Protein AF-A0A7S1P764-F1 (afdb_monomer)

Radius of gyration: 19.02 Å; Cα contacts (8 Å, |Δi|>4): 173; chains: 1; bounding box: 39×54×48 Å

Organism: NCBI:txid1169539

Solvent-accessible surface area (backbone atoms only — not comparable to full-atom values): 9273 Å² total; per-residue (Å²): 143,88,73,83,78,79,52,70,70,79,70,67,79,68,94,78,83,93,83,87,86,85,77,54,64,23,77,90,78,44,68,43,90,77,82,51,77,82,61,78,84,64,54,68,45,76,49,78,42,53,64,50,77,45,61,46,80,37,85,86,79,74,45,73,46,83,68,49,75,43,56,35,84,61,89,55,69,92,81,50,82,72,54,77,50,72,55,95,56,43,62,52,67,45,46,57,77,31,51,46,72,42,70,51,94,54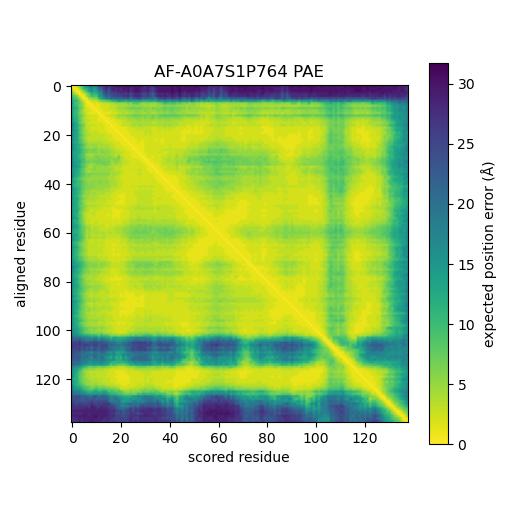,88,85,78,49,94,82,60,88,31,28,18,41,33,44,48,51,55,56,96,89,49,74,62,72,73,88,72,68,90,69,85,129

Foldseek 3Di:
DDDPPPPVVVVPPDDDDDDDDDFDWDPVPDDCVPPHDDDQVPPKDKDKDQKDWDWDQDPVVRDTHTDDMDRQPDDPPVRDDFAQADDDGGPDGGDPLQWDWAAAPDDPVPPPGPRIITMGIDHPPPDGPPRVPPNDDD

InterPro domains:
  IPR013320 Concanavalin A-like lectin/glucanase domain superfamily [SSF49899] (13-93)

Nearest PDB structures (foldseek):
  3hr9-assembly1_A  TM=8.671E-01  e=1.795E-05  Fibrobacter succinogenes
  3axd-assembly1_A  TM=8.670E-01  e=2.150E-05  Fibrobacter succinogenes subsp. succinogenes S85
  1zm1-assembly1_B  TM=8.447E-01  e=2.903E-05  Fibrobacter succinogenes
  3h0o-assembly1_A  TM=7.895E-01  e=2.734E-05  Fibrobacter succinogenes

pLDDT: mean 85.65, std 17.07, range [35.09, 98.31]

Sequence (138 aa):
DAAGSDCQVHRLWEPMNLRLSVWPTDPELVDPDWAGSFDPAELPQTIYFDFVKVYDYNYDTKDFDLRWIDEFDTLNTTRWEMGIHTFTVNYAHFRPSNAALIKSSEADGDPQSDGSYLALSITNKNDEADMRSSNLIR

Secondary structure (DSSP, 8-state):
-------GGGG--S----------B-TTTS-HHHH----GGG--EEEEE--EEEEEEETTTTEEEEEEEE--SS--TTT--------TTBSS---GGGEEEEE-SS--S-TT--SEEEEEEE--TT----TTS-----

Structure (mmCIF, N/CA/C/O backbone):
data_AF-A0A7S1P764-F1
#
_entry.id   AF-A0A7S1P764-F1
#
loop_
_atom_site.group_PDB
_atom_site.id
_atom_site.type_symbol
_atom_site.label_atom_id
_atom_site.label_alt_id
_atom_site.label_comp_id
_atom_site.label_asym_id
_atom_site.label_entity_id
_atom_site.label_seq_id
_atom_site.pdbx_PDB_ins_code
_atom_site.Cartn_x
_atom_site.Cartn_y
_atom_site.Cartn_z
_atom_site.occupancy
_atom_site.B_iso_or_equiv
_atom_site.auth_seq_id
_atom_site.auth_comp_id
_atom_site.auth_asym_id
_atom_site.auth_atom_id
_atom_site.pdbx_PDB_model_num
ATOM 1 N N . ASP A 1 1 ? 4.369 -40.639 18.707 1.00 44.94 1 ASP A N 1
ATOM 2 C CA . ASP A 1 1 ? 3.454 -39.533 18.356 1.00 44.94 1 ASP A CA 1
ATOM 3 C C . ASP A 1 1 ? 4.242 -38.233 18.352 1.00 44.94 1 ASP A C 1
ATOM 5 O O . ASP A 1 1 ? 4.385 -37.583 19.377 1.00 44.94 1 ASP A O 1
ATOM 9 N N . ALA A 1 2 ? 4.907 -37.944 17.233 1.00 44.50 2 ALA A N 1
ATOM 10 C CA . ALA A 1 2 ? 5.917 -36.894 17.131 1.00 44.50 2 ALA A CA 1
ATOM 11 C C . ALA A 1 2 ? 5.720 -36.114 15.828 1.00 44.50 2 ALA A C 1
ATOM 13 O O . ALA A 1 2 ? 6.318 -36.432 14.808 1.00 44.50 2 ALA A O 1
ATOM 14 N N . ALA A 1 3 ? 4.834 -35.126 15.880 1.00 48.41 3 ALA A N 1
ATOM 15 C CA . ALA A 1 3 ? 4.780 -33.986 14.971 1.00 48.41 3 ALA A CA 1
ATOM 16 C C . ALA A 1 3 ? 3.826 -32.974 15.613 1.00 48.41 3 ALA A C 1
ATOM 18 O O . ALA A 1 3 ? 2.660 -32.874 15.243 1.00 48.41 3 ALA A O 1
ATOM 19 N N . GLY A 1 4 ? 4.294 -32.289 16.662 1.00 54.06 4 GLY A N 1
ATOM 20 C CA . GLY A 1 4 ? 3.603 -31.100 17.147 1.00 54.06 4 GLY A CA 1
ATOM 21 C C . GLY A 1 4 ? 3.552 -30.116 15.988 1.00 54.06 4 GLY A C 1
ATOM 22 O O . GLY A 1 4 ? 4.596 -29.634 15.558 1.00 54.06 4 GLY A O 1
ATOM 23 N N . SER A 1 5 ? 2.363 -29.914 15.425 1.00 61.66 5 SER A N 1
ATOM 24 C CA . SER A 1 5 ? 2.130 -28.986 14.328 1.00 61.66 5 SER A CA 1
ATOM 25 C C . SER A 1 5 ? 2.555 -27.600 14.789 1.00 61.66 5 SER A C 1
ATOM 27 O O . SER A 1 5 ? 1.880 -26.959 15.596 1.00 61.66 5 SER A O 1
ATOM 29 N N . ASP A 1 6 ? 3.710 -27.177 14.309 1.00 67.38 6 ASP A N 1
ATOM 30 C CA . ASP A 1 6 ? 4.280 -25.861 14.515 1.00 67.38 6 ASP A CA 1
ATOM 31 C C . ASP A 1 6 ? 3.415 -24.857 13.748 1.00 67.38 6 ASP A C 1
ATOM 33 O O . ASP A 1 6 ? 3.667 -24.514 12.593 1.00 67.38 6 ASP A O 1
ATOM 37 N N . CYS A 1 7 ? 2.279 -24.513 14.354 1.00 83.94 7 CYS A N 1
ATOM 38 C CA . CYS A 1 7 ? 1.280 -23.660 13.744 1.00 83.94 7 CYS A CA 1
ATOM 39 C C . CYS A 1 7 ? 1.908 -22.285 13.535 1.00 83.94 7 CYS A C 1
ATOM 41 O O . CYS A 1 7 ? 2.215 -21.589 14.502 1.00 83.94 7 CYS A O 1
ATOM 43 N N . GLN A 1 8 ? 2.092 -21.889 12.275 1.00 90.31 8 GLN A N 1
ATOM 44 C CA . GLN A 1 8 ? 2.699 -20.606 11.918 1.00 90.31 8 GLN A CA 1
ATOM 45 C C . GLN A 1 8 ? 1.966 -19.423 12.571 1.00 90.31 8 GLN A C 1
ATOM 47 O O . GLN A 1 8 ? 2.603 -18.442 12.937 1.00 90.31 8 GLN A O 1
ATOM 52 N N . VAL A 1 9 ? 0.659 -19.555 12.829 1.00 90.44 9 VAL A N 1
ATOM 53 C CA . VAL A 1 9 ? -0.142 -18.552 13.549 1.00 90.44 9 VAL A CA 1
ATOM 54 C C . VAL A 1 9 ? 0.372 -18.319 14.974 1.00 90.44 9 VAL A C 1
ATOM 56 O O . VAL A 1 9 ? 0.449 -17.177 15.408 1.00 90.44 9 VAL A O 1
ATOM 59 N N . HIS A 1 10 ? 0.816 -19.360 15.691 1.00 90.62 10 HIS A N 1
ATOM 60 C CA . HIS A 1 10 ? 1.390 -19.204 17.038 1.00 90.62 10 HIS A CA 1
ATOM 61 C C . HIS A 1 10 ? 2.722 -18.440 17.041 1.00 90.62 10 HIS A C 1
ATOM 63 O O . HIS A 1 10 ? 3.194 -18.028 18.099 1.00 90.62 10 HIS A O 1
ATOM 69 N N . ARG A 1 11 ? 3.341 -18.252 15.871 1.00 92.12 11 ARG A N 1
ATOM 70 C CA . ARG A 1 11 ? 4.581 -17.487 15.712 1.00 92.12 11 ARG A CA 1
ATOM 71 C C . ARG A 1 11 ? 4.340 -16.013 15.376 1.00 92.12 11 ARG A C 1
ATOM 73 O O . ARG A 1 11 ? 5.300 -15.254 15.356 1.00 92.12 11 ARG A O 1
ATOM 80 N N . LEU A 1 12 ? 3.088 -15.601 15.167 1.00 91.88 12 LEU A N 1
ATOM 81 C CA . LEU A 1 12 ? 2.688 -14.209 14.940 1.00 91.88 12 LEU A CA 1
ATOM 82 C C . LEU A 1 12 ? 2.260 -13.552 16.262 1.00 91.88 12 LEU A C 1
ATOM 84 O O . LEU A 1 12 ? 1.095 -13.222 16.458 1.00 91.88 12 LEU A O 1
ATOM 88 N N . TRP A 1 13 ? 3.195 -13.427 17.203 1.00 90.75 13 TRP A N 1
ATOM 89 C CA . TRP A 1 13 ? 2.925 -12.931 18.564 1.00 90.75 13 TRP A CA 1
ATOM 90 C C . TRP A 1 13 ? 3.380 -11.482 18.802 1.00 90.75 13 TRP A C 1
ATOM 92 O O . TRP A 1 13 ? 3.116 -10.927 19.867 1.00 90.75 13 TRP A O 1
ATOM 102 N N . GLU A 1 14 ? 4.042 -10.861 17.825 1.00 94.50 14 GLU A N 1
ATOM 103 C CA . GLU A 1 14 ? 4.459 -9.456 17.873 1.00 94.50 14 GLU A CA 1
ATOM 104 C C . GLU A 1 14 ? 3.480 -8.550 17.106 1.00 94.50 14 GLU A C 1
ATOM 106 O O . GLU A 1 14 ? 2.808 -9.011 16.178 1.00 94.50 14 GLU A O 1
ATOM 111 N N . PRO A 1 15 ? 3.409 -7.247 17.443 1.00 94.81 15 PRO A N 1
ATOM 112 C CA . PRO A 1 15 ? 2.689 -6.277 16.627 1.00 94.81 15 PRO A CA 1
ATOM 113 C C . PRO A 1 15 ? 3.199 -6.263 15.181 1.00 94.81 15 PRO A C 1
ATOM 115 O O . PRO A 1 15 ? 4.404 -6.264 14.932 1.00 94.81 15 PRO A O 1
ATOM 118 N N . MET A 1 16 ? 2.275 -6.191 14.224 1.00 95.69 16 MET A N 1
ATOM 119 C CA . MET A 1 16 ? 2.57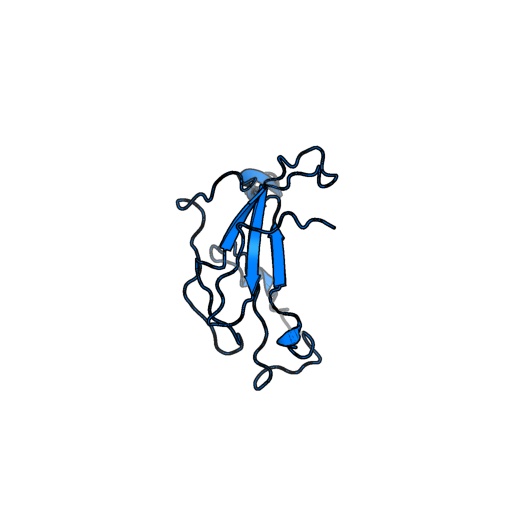9 -6.102 12.795 1.00 95.69 16 MET A CA 1
ATOM 120 C C . MET A 1 16 ? 2.071 -4.781 12.217 1.00 95.69 16 MET A C 1
ATOM 122 O O . MET A 1 16 ? 1.054 -4.248 12.658 1.00 95.69 16 MET A O 1
ATOM 126 N N . ASN A 1 17 ? 2.757 -4.283 11.188 1.00 95.25 17 ASN A N 1
ATOM 127 C CA . ASN A 1 17 ? 2.340 -3.090 10.454 1.00 95.25 17 ASN A CA 1
ATOM 128 C C . ASN A 1 17 ? 1.571 -3.481 9.190 1.00 95.25 17 ASN A C 1
ATOM 130 O O . ASN A 1 17 ? 1.995 -4.382 8.463 1.00 95.25 17 ASN A O 1
ATOM 134 N N . LEU A 1 18 ? 0.506 -2.741 8.880 1.00 97.31 18 LEU A N 1
ATOM 135 C CA . LEU A 1 18 ? -0.138 -2.791 7.570 1.00 97.31 18 LEU A CA 1
ATOM 136 C C . LEU A 1 18 ? 0.769 -2.125 6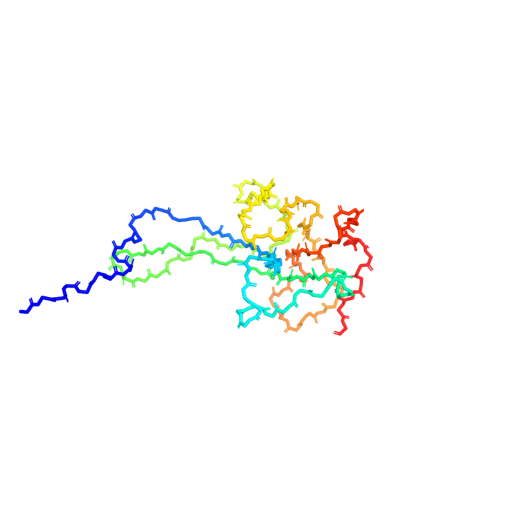.525 1.00 97.31 18 LEU A C 1
ATOM 138 O O . LEU A 1 18 ? 1.301 -1.041 6.762 1.00 97.31 18 LEU A O 1
ATOM 142 N N . ARG A 1 19 ? 0.951 -2.770 5.369 1.00 97.25 19 ARG A N 1
ATOM 143 C CA . ARG A 1 19 ? 1.728 -2.240 4.241 1.00 97.25 19 AR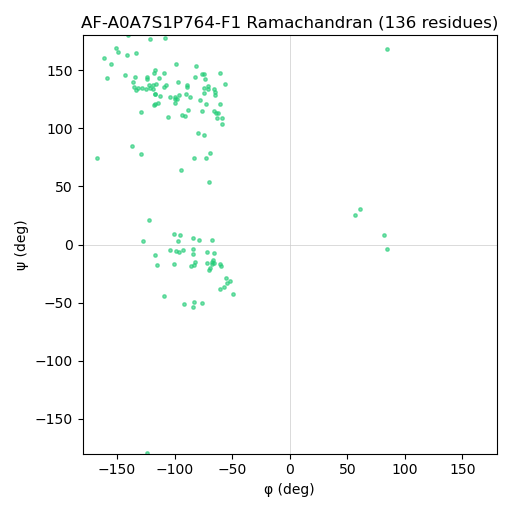G A CA 1
ATOM 144 C C . ARG A 1 19 ? 0.978 -2.477 2.939 1.00 97.25 19 ARG A C 1
ATOM 146 O O . ARG A 1 19 ? 0.430 -3.556 2.740 1.00 97.25 19 ARG A O 1
ATOM 153 N N . LEU A 1 20 ? 1.023 -1.487 2.058 1.00 97.69 20 LEU A N 1
ATOM 154 C CA . LEU A 1 20 ? 0.561 -1.577 0.679 1.00 97.69 20 LEU A CA 1
ATOM 155 C C . LEU A 1 20 ? 1.778 -1.361 -0.218 1.00 97.69 20 LEU A C 1
ATOM 157 O O . LEU A 1 20 ? 2.545 -0.420 -0.004 1.00 97.69 20 LEU A O 1
ATOM 161 N N . SER A 1 21 ? 2.003 -2.251 -1.177 1.00 96.62 21 SER A N 1
ATOM 162 C CA . SER A 1 21 ? 3.122 -2.127 -2.105 1.00 96.62 21 SER A CA 1
ATOM 163 C C . SER A 1 21 ? 2.840 -2.846 -3.415 1.00 96.62 21 SER A C 1
ATOM 165 O O . SER A 1 21 ? 2.057 -3.791 -3.476 1.00 96.62 21 SER A O 1
ATOM 167 N N . VAL A 1 22 ? 3.518 -2.388 -4.462 1.00 96.44 22 VAL A N 1
ATOM 168 C CA . VAL A 1 22 ? 3.568 -3.027 -5.774 1.00 96.44 22 VAL A CA 1
ATOM 169 C C . VAL A 1 22 ? 5.017 -3.011 -6.237 1.00 96.44 22 VAL A C 1
ATOM 171 O O . VAL A 1 22 ? 5.724 -2.020 -6.037 1.00 96.44 22 VAL A O 1
ATOM 174 N N . TRP A 1 23 ? 5.494 -4.129 -6.768 1.00 96.50 23 TRP A N 1
ATOM 175 C CA . TRP A 1 23 ? 6.880 -4.279 -7.192 1.00 96.50 23 TRP A CA 1
ATOM 176 C C . TRP A 1 23 ? 7.012 -5.417 -8.214 1.00 96.50 23 TRP A C 1
ATOM 178 O O . TRP A 1 23 ? 6.321 -6.427 -8.075 1.00 96.50 23 TRP A O 1
ATOM 188 N N . PRO A 1 24 ? 7.885 -5.275 -9.225 1.00 96.00 24 PRO A N 1
ATOM 189 C CA . PRO A 1 24 ? 8.234 -6.363 -10.126 1.00 96.00 24 PRO A CA 1
ATOM 190 C C . PRO A 1 24 ? 9.311 -7.262 -9.511 1.00 96.00 24 PRO A C 1
ATOM 192 O O . PRO A 1 24 ? 10.225 -6.792 -8.827 1.00 96.00 24 PRO A O 1
ATOM 195 N N . THR A 1 25 ? 9.220 -8.561 -9.775 1.00 95.88 25 THR A N 1
ATOM 196 C CA . THR A 1 25 ? 10.225 -9.542 -9.357 1.00 95.88 25 THR A CA 1
ATOM 197 C C . THR A 1 25 ? 11.483 -9.430 -10.200 1.00 95.88 25 THR A C 1
ATOM 199 O O . THR A 1 25 ? 11.391 -9.221 -11.408 1.00 95.88 25 THR A O 1
ATOM 202 N N . ASP A 1 26 ? 12.650 -9.604 -9.585 1.00 95.25 26 ASP A N 1
ATOM 203 C CA . ASP A 1 26 ? 13.914 -9.656 -10.320 1.00 95.25 26 ASP A CA 1
ATOM 204 C C . ASP A 1 26 ? 13.956 -10.904 -11.223 1.00 95.25 26 ASP A C 1
ATOM 206 O O . ASP A 1 26 ? 13.948 -12.024 -10.698 1.00 95.25 26 ASP A O 1
ATOM 210 N N . PRO A 1 27 ? 13.990 -10.740 -12.563 1.00 92.38 27 PRO A N 1
ATOM 211 C CA . PRO A 1 27 ? 13.952 -11.861 -13.498 1.00 92.38 27 PRO A CA 1
ATOM 212 C C . PRO A 1 27 ? 15.212 -12.738 -13.440 1.00 92.38 27 PRO A C 1
ATOM 214 O O . PRO A 1 27 ? 15.192 -13.851 -13.960 1.00 92.38 27 PRO A O 1
ATOM 217 N N . GLU A 1 28 ? 16.304 -12.271 -12.824 1.00 94.38 28 GLU A N 1
ATOM 218 C CA . GLU A 1 28 ? 17.513 -13.075 -12.614 1.00 94.38 28 GLU A CA 1
ATOM 219 C C . GLU A 1 28 ? 17.442 -13.929 -11.337 1.00 94.38 28 GLU A C 1
ATOM 221 O O . GLU A 1 28 ? 18.199 -14.892 -11.198 1.00 94.38 28 GLU A O 1
ATOM 226 N N . LEU A 1 29 ? 16.550 -13.592 -10.398 1.00 94.69 29 LEU A N 1
ATOM 227 C CA . LEU A 1 29 ? 16.495 -14.207 -9.065 1.00 94.69 29 LEU A CA 1
ATOM 228 C C . LEU A 1 29 ? 15.209 -14.991 -8.794 1.00 94.69 29 LEU A C 1
ATOM 230 O O . LEU A 1 29 ? 15.171 -15.779 -7.846 1.00 94.69 29 LEU A O 1
ATOM 234 N N . VAL A 1 30 ? 14.157 -14.765 -9.579 1.00 94.12 30 VAL A N 1
ATOM 235 C CA . VAL A 1 30 ? 12.823 -15.321 -9.342 1.00 94.12 30 VAL A CA 1
ATOM 236 C C . VAL A 1 30 ? 12.336 -16.078 -10.570 1.00 94.12 30 VAL A C 1
ATOM 238 O O . VAL A 1 30 ? 12.420 -15.592 -11.694 1.00 94.12 30 VAL A O 1
ATOM 241 N N . ASP A 1 31 ? 11.805 -17.276 -10.334 1.00 93.00 31 ASP A N 1
ATOM 242 C CA . ASP A 1 31 ? 11.218 -18.119 -11.372 1.00 93.00 31 ASP A CA 1
ATOM 243 C C . ASP A 1 31 ? 9.955 -17.454 -11.968 1.00 93.00 31 ASP A C 1
ATOM 245 O O . ASP A 1 31 ? 9.065 -17.057 -11.199 1.00 93.00 31 ASP A O 1
ATOM 249 N N . PRO A 1 32 ? 9.839 -17.327 -13.308 1.00 92.94 32 PRO A N 1
ATOM 250 C CA . PRO A 1 32 ? 8.655 -16.755 -13.945 1.00 92.94 32 PRO A CA 1
ATOM 251 C C . PRO A 1 32 ? 7.361 -17.524 -13.646 1.00 92.94 32 PRO A C 1
ATOM 253 O O . PRO A 1 32 ? 6.289 -16.937 -13.774 1.00 92.94 32 PRO A O 1
ATOM 256 N N . ASP A 1 33 ? 7.414 -18.779 -13.195 1.00 95.44 33 ASP A N 1
ATOM 257 C CA . ASP A 1 33 ? 6.217 -19.538 -12.811 1.00 95.44 33 ASP A CA 1
ATOM 258 C C . ASP A 1 33 ? 5.497 -18.953 -11.576 1.00 95.44 33 ASP A C 1
ATOM 260 O O . ASP A 1 33 ? 4.338 -19.288 -11.325 1.00 95.44 33 ASP A O 1
ATOM 264 N N . TRP A 1 34 ? 6.140 -18.067 -10.798 1.00 93.88 34 TRP A N 1
ATOM 265 C CA . TRP A 1 34 ? 5.507 -17.436 -9.633 1.00 93.88 34 TRP A CA 1
ATOM 266 C C . TRP A 1 34 ? 4.660 -16.205 -9.981 1.00 93.88 34 TRP A C 1
ATOM 268 O O . TRP A 1 34 ? 3.497 -16.130 -9.585 1.00 93.88 34 TRP A O 1
ATOM 278 N N . ALA A 1 35 ? 5.245 -15.233 -10.687 1.00 91.62 35 ALA A N 1
ATOM 279 C CA . ALA A 1 35 ? 4.627 -13.929 -10.959 1.00 91.62 35 ALA A CA 1
ATOM 280 C C . ALA A 1 35 ? 4.602 -13.553 -12.454 1.00 91.62 35 ALA A C 1
ATOM 282 O O . ALA A 1 35 ? 4.143 -12.469 -12.807 1.00 91.62 35 ALA A O 1
ATOM 283 N N . GLY A 1 36 ? 5.066 -14.446 -13.332 1.00 93.25 36 GLY A N 1
ATOM 284 C CA . GLY A 1 36 ? 5.270 -14.180 -14.752 1.00 93.25 36 GLY A CA 1
ATOM 285 C C . GLY A 1 36 ? 6.618 -13.525 -15.052 1.00 93.25 36 GLY A C 1
ATOM 286 O O . GLY A 1 36 ? 7.342 -13.068 -14.167 1.00 93.25 36 GLY A O 1
ATOM 287 N N . SER A 1 37 ? 6.971 -13.478 -16.336 1.00 93.50 37 SER A N 1
ATOM 288 C CA . SER A 1 37 ? 8.119 -12.700 -16.801 1.00 93.50 37 SER A CA 1
ATOM 289 C C . SER A 1 37 ? 7.786 -11.211 -16.802 1.00 93.50 37 SER A C 1
ATOM 291 O O . SER A 1 37 ? 6.732 -10.806 -17.286 1.00 93.50 37 SER A O 1
ATOM 293 N N . PHE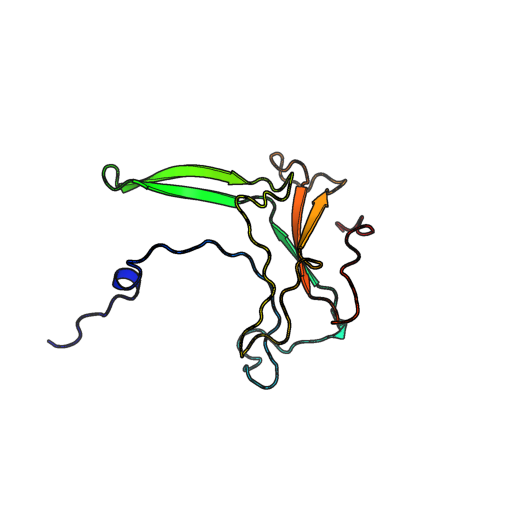 A 1 38 ? 8.707 -10.394 -16.298 1.00 93.06 38 PHE A N 1
ATOM 294 C CA . PHE A 1 38 ? 8.569 -8.945 -16.342 1.00 93.06 38 PHE A CA 1
ATOM 295 C C . PHE A 1 38 ? 8.784 -8.414 -17.769 1.00 93.06 38 PHE A C 1
ATOM 297 O O . PHE A 1 38 ? 9.862 -8.603 -18.335 1.00 93.06 38 PHE A O 1
ATOM 304 N N . ASP A 1 39 ? 7.780 -7.732 -18.330 1.00 93.00 39 ASP A N 1
ATOM 305 C CA . ASP A 1 39 ? 7.877 -7.029 -19.615 1.00 93.00 39 ASP A CA 1
ATOM 306 C C . ASP A 1 39 ? 7.943 -5.505 -19.391 1.00 93.00 39 ASP A C 1
ATOM 308 O O . ASP A 1 39 ? 6.945 -4.892 -19.000 1.00 93.00 39 ASP A O 1
ATOM 312 N N . PRO A 1 40 ? 9.096 -4.854 -19.631 1.00 91.19 40 PRO A N 1
ATOM 313 C CA . PRO A 1 40 ? 9.227 -3.412 -19.446 1.00 91.19 40 PRO A CA 1
ATOM 314 C C . PRO A 1 40 ? 8.404 -2.585 -20.447 1.00 91.19 40 PRO A C 1
ATOM 316 O O . PRO A 1 40 ? 8.200 -1.396 -20.200 1.00 91.19 40 PRO A O 1
ATOM 319 N N . ALA A 1 41 ? 7.934 -3.168 -21.558 1.00 94.12 41 ALA A N 1
ATOM 320 C CA . ALA A 1 41 ? 7.098 -2.468 -22.535 1.00 94.12 41 ALA A CA 1
ATOM 321 C C . ALA A 1 41 ? 5.694 -2.141 -21.999 1.00 94.12 41 ALA A C 1
ATOM 323 O O . ALA A 1 41 ? 5.047 -1.231 -22.511 1.00 94.12 41 ALA A O 1
ATOM 324 N N . GLU A 1 42 ? 5.256 -2.839 -20.951 1.00 92.62 42 GLU A N 1
ATOM 325 C CA . GLU A 1 42 ? 3.962 -2.623 -20.300 1.00 92.62 42 GLU A CA 1
ATOM 326 C C . GLU A 1 42 ? 4.001 -1.489 -19.264 1.00 92.62 42 GLU A C 1
ATOM 328 O O . GLU A 1 42 ? 2.978 -1.154 -18.674 1.00 92.62 42 GLU A O 1
ATOM 333 N N . LEU A 1 43 ? 5.161 -0.879 -19.001 1.00 93.19 43 LEU A N 1
ATOM 334 C CA . LEU A 1 43 ? 5.237 0.258 -18.087 1.00 93.19 43 LEU A CA 1
ATOM 335 C C . LEU A 1 43 ? 4.685 1.551 -18.725 1.00 93.19 43 LEU A C 1
ATOM 337 O O . LEU A 1 43 ? 4.917 1.802 -19.909 1.00 93.19 43 LEU A O 1
ATOM 341 N N . PRO A 1 44 ? 4.056 2.441 -17.931 1.00 93.88 44 PRO A N 1
ATOM 342 C CA . PRO A 1 44 ? 3.838 2.337 -16.487 1.00 93.88 44 PRO A CA 1
ATOM 343 C C . PRO A 1 44 ? 2.637 1.452 -16.115 1.00 93.88 44 PRO A C 1
ATOM 345 O O . PRO A 1 44 ? 1.671 1.350 -16.861 1.00 93.88 44 PRO A O 1
ATOM 348 N N . GLN A 1 45 ? 2.680 0.869 -14.915 1.00 93.06 45 GLN A N 1
ATOM 349 C CA . GLN A 1 45 ? 1.574 0.101 -14.329 1.00 93.06 45 GLN A CA 1
ATOM 350 C C . GLN A 1 45 ? 1.164 0.717 -12.992 1.00 93.06 45 GLN A C 1
ATOM 352 O O . GLN A 1 45 ? 2.035 1.050 -12.186 1.00 93.06 45 GLN A O 1
ATOM 357 N N . THR A 1 46 ? -0.139 0.835 -12.737 1.00 93.38 46 THR A N 1
ATOM 358 C CA . THR A 1 46 ? -0.682 1.478 -11.531 1.00 93.38 46 THR A CA 1
ATOM 359 C C . THR A 1 46 ? -1.747 0.601 -10.884 1.00 93.38 46 THR A C 1
ATOM 361 O O . THR A 1 46 ? -2.633 0.087 -11.562 1.00 93.38 46 THR A O 1
ATOM 364 N N . ILE A 1 47 ? -1.673 0.458 -9.560 1.00 93.31 47 ILE A N 1
ATOM 365 C CA . ILE A 1 47 ? -2.740 -0.122 -8.739 1.00 93.31 47 ILE A CA 1
ATOM 366 C C . ILE A 1 47 ? -3.393 0.967 -7.894 1.00 93.31 47 ILE A C 1
ATOM 368 O O . ILE A 1 47 ? -2.719 1.907 -7.467 1.00 93.31 47 ILE A O 1
ATOM 372 N N . TYR A 1 48 ? -4.689 0.813 -7.638 1.00 91.81 48 TYR A N 1
ATOM 373 C CA . TYR A 1 48 ? -5.515 1.796 -6.945 1.00 91.81 48 TYR A CA 1
ATOM 374 C C . TYR A 1 48 ? -6.131 1.167 -5.696 1.00 91.81 48 TYR A C 1
ATOM 376 O O . TYR A 1 48 ? -6.646 0.050 -5.747 1.00 91.81 48 TYR A O 1
ATOM 384 N N . PHE A 1 49 ? -6.079 1.891 -4.584 1.00 92.88 49 PHE A N 1
ATOM 385 C CA . PHE A 1 49 ? -6.775 1.558 -3.348 1.00 92.88 49 PHE A CA 1
ATOM 386 C C . PHE A 1 49 ? -7.785 2.658 -3.056 1.00 92.88 49 PHE A C 1
ATOM 388 O O . PHE A 1 49 ? -7.390 3.811 -2.909 1.00 92.88 49 PHE A O 1
ATOM 395 N N . ASP A 1 50 ? -9.055 2.282 -2.974 1.00 90.81 50 ASP A N 1
ATOM 396 C CA . ASP A 1 50 ? -10.164 3.190 -2.664 1.00 90.81 50 ASP A CA 1
ATOM 397 C C . ASP A 1 50 ? -10.189 3.537 -1.171 1.00 90.81 50 ASP A C 1
ATOM 399 O O . ASP A 1 50 ? -10.115 4.694 -0.780 1.00 90.81 50 ASP A O 1
ATOM 403 N N . PHE A 1 51 ? -10.136 2.524 -0.301 1.00 92.06 51 PHE A N 1
ATOM 404 C CA . PHE A 1 51 ? -10.050 2.752 1.138 1.00 92.06 51 PHE A CA 1
ATOM 405 C C . PHE A 1 51 ? -9.327 1.631 1.889 1.00 92.06 51 PHE A C 1
ATOM 407 O O . PHE A 1 51 ? -9.101 0.525 1.390 1.00 92.06 51 PHE A O 1
ATOM 414 N N . VAL A 1 52 ? -9.018 1.902 3.156 1.00 95.81 52 VAL A N 1
ATOM 415 C CA . VAL A 1 52 ? -8.553 0.924 4.144 1.00 95.81 52 VAL A CA 1
ATOM 416 C C . VAL A 1 52 ? -9.405 1.023 5.406 1.00 95.81 52 VAL A C 1
ATOM 418 O O . VAL A 1 52 ? -9.623 2.111 5.930 1.00 95.81 52 VAL A O 1
ATOM 421 N N . LYS A 1 53 ? -9.831 -0.124 5.950 1.00 96.88 53 LYS A N 1
ATOM 422 C CA . LYS A 1 53 ? -10.429 -0.224 7.293 1.00 96.88 53 LYS A CA 1
ATOM 423 C C . LYS A 1 53 ? -9.544 -1.089 8.176 1.00 96.88 53 LYS A C 1
ATOM 425 O O . LYS A 1 53 ? -9.182 -2.199 7.791 1.00 96.88 53 LYS A O 1
ATOM 430 N N . VAL A 1 54 ? -9.216 -0.593 9.363 1.00 97.94 54 VAL A N 1
ATOM 431 C CA . VAL A 1 54 ? -8.479 -1.347 10.381 1.00 97.94 54 VAL A CA 1
ATOM 432 C C . VAL A 1 54 ? -9.362 -1.536 11.598 1.00 97.94 54 VAL A C 1
ATOM 434 O O . VAL A 1 54 ? -10.060 -0.617 12.027 1.00 97.94 54 VAL A O 1
ATOM 437 N N . TYR A 1 55 ? -9.304 -2.741 12.150 1.00 98.19 55 TYR A N 1
ATOM 438 C CA . TYR A 1 55 ? -10.086 -3.168 13.297 1.00 98.19 55 TYR A CA 1
ATOM 439 C C . TYR A 1 55 ? -9.147 -3.660 14.397 1.00 98.19 55 TYR A C 1
ATOM 441 O O . TYR A 1 55 ? -8.136 -4.303 14.104 1.00 98.19 55 TYR A O 1
ATOM 449 N N . ASP A 1 56 ? -9.487 -3.374 15.649 1.00 97.62 56 ASP A N 1
ATOM 450 C CA . ASP A 1 56 ? -8.826 -3.963 16.809 1.00 97.62 56 ASP A CA 1
ATOM 451 C C . ASP A 1 56 ? -9.537 -5.271 17.181 1.00 97.62 56 ASP A C 1
ATOM 453 O O . ASP A 1 56 ? -10.766 -5.355 17.180 1.00 97.62 56 ASP A O 1
ATOM 457 N N . TYR A 1 57 ? -8.765 -6.313 17.493 1.00 96.50 57 TYR A N 1
ATOM 458 C CA . TYR A 1 57 ? -9.335 -7.573 17.964 1.00 96.50 57 TYR A CA 1
ATOM 459 C C . TYR A 1 57 ? -9.728 -7.468 19.440 1.00 96.50 57 TYR A C 1
ATOM 461 O O . TYR A 1 57 ? -8.893 -7.172 20.301 1.00 96.50 57 TYR A O 1
ATOM 469 N N . ASN A 1 58 ? -10.990 -7.762 19.737 1.00 97.31 58 ASN A N 1
ATOM 470 C CA . ASN A 1 58 ? -11.547 -7.738 21.077 1.00 97.31 58 ASN A CA 1
ATOM 471 C C . ASN A 1 58 ? -11.476 -9.132 21.716 1.00 97.31 58 ASN A C 1
ATOM 473 O O . ASN A 1 58 ? -12.176 -10.072 21.334 1.00 97.31 58 ASN A O 1
ATOM 477 N N . TYR A 1 59 ? -10.624 -9.270 22.733 1.00 95.44 59 TYR A N 1
ATOM 478 C CA . TYR A 1 59 ? -10.404 -10.550 23.405 1.00 95.44 59 TYR A CA 1
ATOM 479 C C . TYR A 1 59 ? -11.594 -11.025 24.243 1.00 95.44 59 TYR A C 1
ATOM 481 O O . TYR A 1 59 ? -11.676 -12.231 24.495 1.00 95.44 59 TYR A O 1
ATOM 489 N N . ASP A 1 60 ? -12.492 -10.136 24.660 1.00 97.44 60 ASP A N 1
ATOM 490 C CA . ASP A 1 60 ? -13.641 -10.490 25.494 1.00 97.44 60 ASP A CA 1
ATOM 491 C C . ASP A 1 60 ? -14.788 -11.015 24.631 1.00 97.44 60 ASP A C 1
ATOM 493 O O . ASP A 1 60 ? -15.320 -12.096 24.891 1.00 97.44 60 ASP A O 1
ATOM 497 N N . THR A 1 61 ? -15.129 -10.287 23.565 1.00 97.62 61 THR A N 1
ATOM 498 C CA . THR A 1 61 ? -16.220 -10.655 22.649 1.00 97.62 61 THR A CA 1
ATOM 499 C C . THR A 1 61 ? -15.799 -11.671 21.591 1.00 97.62 61 THR A C 1
ATOM 501 O O . THR A 1 61 ? -16.663 -12.335 21.023 1.00 97.62 61 THR A O 1
ATOM 504 N N . LYS A 1 62 ? -14.487 -11.836 21.361 1.00 97.25 62 LYS A N 1
ATOM 505 C CA . LYS A 1 62 ? -13.912 -12.606 20.241 1.00 97.25 62 LYS A CA 1
ATOM 506 C C . LYS A 1 62 ? -14.316 -12.047 18.871 1.00 97.25 62 LYS A C 1
ATOM 508 O O . LYS A 1 62 ? -14.407 -12.806 17.909 1.00 97.25 62 LYS A O 1
ATOM 513 N N . ASP A 1 63 ? -14.540 -10.738 18.801 1.00 97.88 63 ASP A N 1
ATOM 514 C CA . ASP A 1 63 ? -14.955 -10.015 17.596 1.00 97.88 63 ASP A CA 1
ATOM 515 C C . ASP A 1 63 ? -13.974 -8.874 17.259 1.00 97.88 63 ASP A C 1
ATOM 517 O O . ASP A 1 63 ? -12.962 -8.685 17.941 1.00 97.88 63 ASP A O 1
ATOM 521 N N . PHE A 1 64 ? -14.250 -8.128 16.192 1.00 98.31 64 PHE A N 1
ATOM 522 C CA . PHE A 1 64 ? -13.432 -7.025 15.697 1.00 98.31 64 PHE A CA 1
ATOM 523 C C . PHE A 1 64 ? -14.162 -5.687 15.813 1.00 98.31 64 PHE A C 1
ATOM 525 O O . PHE A 1 64 ? -15.203 -5.471 15.192 1.00 98.31 64 PHE A O 1
ATOM 532 N N . ASP A 1 65 ? -13.560 -4.752 16.543 1.00 98.06 65 ASP A N 1
ATOM 533 C CA . ASP A 1 65 ? -14.080 -3.399 16.714 1.00 98.06 65 ASP A CA 1
ATOM 534 C C . ASP A 1 65 ? -13.405 -2.454 15.711 1.00 98.06 65 ASP A C 1
ATOM 536 O O . ASP A 1 65 ? -12.177 -2.419 15.598 1.00 98.06 65 ASP A O 1
ATOM 540 N N . LEU A 1 66 ? -14.194 -1.684 14.951 1.00 98.19 66 LEU A N 1
ATOM 541 C CA . LEU A 1 66 ? -13.651 -0.740 13.968 1.00 98.19 66 LEU A CA 1
ATOM 542 C C . LEU A 1 66 ? -12.777 0.307 14.668 1.00 98.19 66 LEU A C 1
ATOM 544 O O . LEU A 1 66 ? -13.264 1.077 15.495 1.00 98.19 66 LEU A O 1
ATOM 548 N N . ARG A 1 67 ? -11.501 0.380 14.279 1.00 97.25 67 ARG A N 1
ATOM 549 C CA . ARG A 1 67 ? -10.537 1.338 14.827 1.00 97.25 67 ARG A CA 1
ATOM 550 C C . ARG A 1 67 ? -10.488 2.618 14.005 1.00 97.25 67 ARG A C 1
ATOM 552 O O . ARG A 1 67 ? -10.564 3.712 14.558 1.00 97.25 67 ARG A O 1
ATOM 559 N N . TRP A 1 68 ? -10.316 2.495 12.690 1.00 96.81 68 TRP A N 1
ATOM 560 C CA . TRP A 1 68 ? -10.305 3.636 11.776 1.00 96.81 68 TRP A CA 1
ATOM 561 C C . TRP A 1 68 ? -10.556 3.220 10.329 1.00 96.81 68 TRP A C 1
ATOM 563 O O . TRP A 1 68 ? -10.355 2.069 9.943 1.00 96.81 68 TRP A O 1
ATOM 573 N N . ILE A 1 69 ? -10.957 4.213 9.538 1.00 95.56 69 ILE A N 1
ATOM 574 C CA . ILE A 1 69 ? -11.075 4.158 8.082 1.00 95.56 69 ILE A CA 1
ATOM 575 C C . ILE A 1 69 ? -10.107 5.201 7.499 1.00 95.56 69 ILE A C 1
ATOM 577 O O . ILE A 1 69 ? -9.798 6.206 8.153 1.00 95.56 69 ILE A O 1
ATOM 581 N N . ASP A 1 70 ? -9.560 4.922 6.325 1.00 95.12 70 ASP A N 1
ATOM 582 C CA . ASP A 1 70 ? -8.858 5.874 5.469 1.00 95.12 70 ASP A CA 1
ATOM 583 C C . ASP A 1 70 ? -9.451 5.765 4.064 1.00 95.12 70 ASP A C 1
ATOM 585 O O . ASP A 1 70 ? -9.336 4.702 3.463 1.00 95.12 70 ASP A O 1
ATOM 589 N N . GLU A 1 71 ? -10.115 6.818 3.595 1.00 92.31 71 GLU A N 1
ATOM 590 C CA . GLU A 1 71 ? -10.732 6.901 2.257 1.00 92.31 71 GLU A CA 1
ATOM 591 C C . GLU A 1 71 ? -9.790 7.582 1.248 1.00 92.31 71 GLU A C 1
ATOM 593 O O . GLU A 1 71 ? -10.176 7.912 0.140 1.00 92.31 71 GLU A O 1
ATOM 598 N N . PHE A 1 72 ? -8.534 7.842 1.639 1.00 92.44 72 PHE A N 1
ATOM 599 C CA . PHE A 1 72 ? -7.504 8.422 0.775 1.00 92.44 72 PHE A CA 1
ATOM 600 C C . PHE A 1 72 ? -7.848 9.779 0.128 1.00 92.44 72 PHE A C 1
ATOM 602 O O . PHE A 1 72 ? -7.205 10.190 -0.835 1.00 92.44 72 PHE A O 1
ATOM 609 N N . ASP A 1 73 ? -8.733 10.566 0.744 1.00 88.19 73 ASP A N 1
ATOM 610 C CA . ASP A 1 73 ? -8.943 11.987 0.411 1.00 88.19 73 ASP A CA 1
ATOM 611 C C . ASP A 1 73 ? -7.661 12.825 0.516 1.00 88.19 73 ASP A C 1
ATOM 613 O O . ASP A 1 73 ? -7.439 13.795 -0.216 1.00 88.19 73 ASP A O 1
ATOM 617 N N . THR A 1 74 ? -6.830 12.486 1.506 1.00 89.62 74 THR A N 1
ATOM 618 C CA . THR A 1 74 ? -5.560 13.152 1.808 1.00 89.62 74 THR A CA 1
ATOM 619 C C . THR A 1 74 ? -4.521 12.133 2.258 1.00 89.62 74 THR A C 1
ATOM 621 O O . THR A 1 74 ? -4.840 11.146 2.917 1.00 89.62 74 THR A O 1
ATOM 624 N N . LEU A 1 75 ? -3.249 12.366 1.917 1.00 89.00 75 LEU A N 1
ATOM 625 C CA . LEU A 1 75 ? -2.179 11.471 2.339 1.00 89.00 75 LEU A CA 1
ATOM 626 C C . LEU A 1 75 ? -1.811 11.798 3.787 1.00 89.00 75 LEU A C 1
ATOM 628 O O . LEU A 1 75 ? -1.030 12.714 4.058 1.00 89.00 75 LEU A O 1
ATOM 632 N N . ASN A 1 76 ? -2.390 11.053 4.728 1.00 93.56 76 ASN A N 1
ATOM 633 C CA . ASN A 1 76 ? -2.141 11.242 6.151 1.00 93.56 76 ASN A CA 1
ATOM 634 C C . ASN A 1 76 ? -0.755 10.706 6.554 1.00 93.56 76 ASN A C 1
ATOM 636 O O . ASN A 1 76 ? -0.602 9.539 6.914 1.00 93.56 76 ASN A O 1
ATOM 640 N N . THR A 1 77 ? 0.251 11.581 6.566 1.00 92.25 77 THR A N 1
ATOM 641 C CA . THR A 1 77 ? 1.644 11.241 6.917 1.00 92.25 77 THR A CA 1
ATOM 642 C C . THR A 1 77 ? 1.877 10.959 8.403 1.00 92.25 77 THR A C 1
ATOM 644 O O . THR A 1 77 ? 2.961 10.528 8.784 1.00 92.25 77 THR A O 1
ATOM 647 N N . THR A 1 78 ? 0.873 11.166 9.263 1.00 95.06 78 THR A N 1
ATOM 648 C CA . THR A 1 78 ? 0.922 10.687 10.658 1.00 95.06 78 THR A CA 1
ATOM 649 C C . THR A 1 78 ? 0.532 9.211 10.779 1.00 95.06 78 THR A C 1
ATOM 651 O O . THR A 1 78 ? 0.790 8.593 11.810 1.00 95.06 78 THR A O 1
ATOM 654 N N . ARG A 1 79 ? -0.082 8.647 9.729 1.00 95.50 79 ARG A N 1
ATOM 655 C CA . ARG A 1 79 ? -0.537 7.254 9.645 1.00 95.50 79 ARG A CA 1
ATOM 656 C C . ARG A 1 79 ? 0.305 6.431 8.675 1.00 95.50 79 ARG A C 1
ATOM 658 O O . ARG A 1 79 ? 0.670 5.305 8.997 1.00 95.50 79 ARG A O 1
ATOM 665 N N . TRP A 1 80 ? 0.597 6.990 7.507 1.00 96.81 80 TRP A N 1
ATOM 666 C CA . TRP A 1 80 ? 1.306 6.311 6.432 1.00 96.81 80 TRP A CA 1
ATOM 667 C C . TRP A 1 80 ? 2.728 6.835 6.284 1.00 96.81 80 TRP A C 1
ATOM 669 O O . TRP A 1 80 ? 2.971 8.041 6.277 1.00 96.81 80 TRP A O 1
ATOM 679 N N . GLU A 1 81 ? 3.657 5.904 6.090 1.00 95.81 81 GLU A N 1
ATOM 680 C CA . GLU A 1 81 ? 5.033 6.183 5.699 1.00 95.81 81 GLU A CA 1
ATOM 681 C C . GLU A 1 81 ? 5.249 5.722 4.255 1.00 95.81 81 GLU A C 1
ATOM 683 O O . GLU A 1 81 ? 4.844 4.624 3.869 1.00 95.81 81 GLU A O 1
ATOM 688 N N . MET A 1 82 ? 5.908 6.556 3.450 1.00 94.75 82 MET A N 1
ATOM 689 C CA . MET A 1 82 ? 6.257 6.210 2.073 1.00 94.75 82 MET A CA 1
ATOM 690 C C . MET A 1 82 ? 7.594 5.468 2.029 1.00 94.75 82 MET A C 1
ATOM 692 O O . MET A 1 82 ? 8.608 5.957 2.525 1.00 94.75 82 MET A O 1
ATOM 696 N N . GLY A 1 83 ? 7.612 4.298 1.390 1.00 94.06 83 GLY A N 1
ATOM 697 C CA . GLY A 1 83 ? 8.820 3.486 1.257 1.00 94.06 83 GLY A CA 1
ATOM 698 C C . GLY A 1 83 ? 9.900 4.149 0.391 1.00 94.06 83 GLY A C 1
ATOM 699 O O . GLY A 1 83 ? 9.626 4.612 -0.713 1.00 94.06 83 GLY A O 1
ATOM 700 N N . ILE A 1 84 ? 11.144 4.129 0.879 1.00 96.25 84 ILE A N 1
ATOM 701 C CA . ILE A 1 84 ? 12.358 4.613 0.183 1.00 96.25 84 ILE A CA 1
ATOM 702 C C . ILE A 1 84 ? 13.434 3.519 0.033 1.00 96.25 84 ILE A C 1
ATOM 704 O O . ILE A 1 84 ? 14.624 3.806 -0.089 1.00 96.25 84 ILE A O 1
ATOM 708 N N . HIS A 1 85 ? 13.033 2.250 0.120 1.00 95.81 85 HIS A N 1
ATOM 709 C CA . HIS A 1 85 ? 13.932 1.096 0.192 1.00 95.81 85 HIS A CA 1
ATOM 710 C C . HIS A 1 85 ? 13.693 0.105 -0.957 1.00 95.81 85 HIS A C 1
ATOM 712 O O . HIS A 1 85 ? 12.800 0.274 -1.785 1.00 95.81 85 HIS A O 1
ATOM 718 N N . THR A 1 86 ? 14.508 -0.943 -0.997 1.00 97.94 86 THR A N 1
ATOM 719 C CA . THR A 1 86 ? 14.306 -2.134 -1.829 1.00 97.94 86 THR A CA 1
ATOM 720 C C . THR A 1 86 ? 14.710 -3.379 -1.028 1.00 97.94 86 THR A C 1
ATOM 722 O O . THR A 1 86 ? 15.099 -3.265 0.138 1.00 97.94 86 THR A O 1
ATOM 725 N N . PHE A 1 87 ? 14.595 -4.562 -1.618 1.00 97.69 87 PHE A N 1
ATOM 726 C CA . PHE A 1 87 ? 15.022 -5.840 -1.052 1.00 97.69 87 PHE A CA 1
ATOM 727 C C . PHE A 1 87 ? 15.456 -6.791 -2.172 1.00 97.69 87 PHE A C 1
ATOM 729 O O . PHE A 1 87 ? 15.173 -6.542 -3.335 1.00 97.69 87 PHE A O 1
ATOM 736 N N . THR A 1 88 ? 16.138 -7.884 -1.82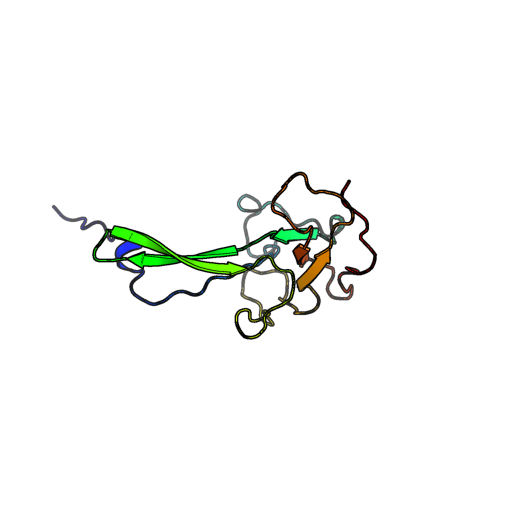1 1.00 97.94 88 THR A N 1
ATOM 737 C CA . THR A 1 88 ? 16.906 -8.721 -2.761 1.00 97.94 88 THR A CA 1
ATOM 738 C C . THR A 1 88 ? 16.166 -9.133 -4.029 1.00 97.94 88 THR A C 1
ATOM 740 O O . THR A 1 88 ? 16.767 -9.095 -5.087 1.00 97.94 88 THR A O 1
ATOM 743 N N . VAL A 1 89 ? 14.896 -9.529 -3.936 1.00 96.81 89 VAL A N 1
ATOM 744 C CA . VAL A 1 89 ? 14.138 -10.044 -5.092 1.00 96.81 89 VAL A CA 1
ATOM 745 C C . VAL A 1 89 ? 13.257 -8.987 -5.768 1.00 96.81 89 VAL A C 1
ATOM 747 O O . VAL A 1 89 ? 12.514 -9.311 -6.690 1.00 96.81 89 VAL A O 1
ATOM 750 N N . ASN A 1 90 ? 13.304 -7.738 -5.301 1.00 97.31 90 ASN A N 1
ATOM 751 C CA . ASN A 1 90 ? 12.578 -6.624 -5.898 1.00 97.31 90 ASN A CA 1
ATOM 752 C C . ASN A 1 90 ? 13.437 -5.974 -6.983 1.00 97.31 90 ASN A C 1
ATOM 754 O O . ASN A 1 90 ? 14.473 -5.382 -6.683 1.00 97.31 90 ASN A O 1
ATOM 758 N N . TYR A 1 91 ? 12.974 -6.034 -8.231 1.00 96.62 91 TYR A N 1
ATOM 759 C CA . TYR A 1 91 ? 13.677 -5.450 -9.373 1.00 96.62 91 TYR A CA 1
ATOM 760 C C . TYR A 1 91 ? 13.629 -3.912 -9.394 1.00 96.62 91 TYR A C 1
ATOM 762 O O . TYR A 1 91 ? 14.389 -3.253 -10.105 1.00 96.62 91 TYR A O 1
ATOM 770 N N . ALA A 1 92 ? 12.729 -3.313 -8.611 1.00 95.75 92 ALA A N 1
ATOM 771 C CA . ALA A 1 92 ? 12.545 -1.875 -8.502 1.00 95.75 92 ALA A CA 1
ATOM 772 C C . ALA A 1 92 ? 13.033 -1.318 -7.152 1.00 95.75 92 ALA A C 1
ATOM 774 O O . ALA A 1 92 ? 13.479 -2.022 -6.246 1.00 95.75 92 ALA A O 1
ATOM 775 N N . HIS A 1 93 ? 12.943 0.003 -7.011 1.00 96.12 93 HIS A N 1
ATOM 776 C CA . HIS A 1 93 ? 13.123 0.706 -5.743 1.00 96.12 93 HIS A CA 1
ATOM 777 C C . HIS A 1 93 ? 11.830 1.431 -5.398 1.00 96.12 93 HIS A C 1
ATOM 779 O O . HIS A 1 93 ? 11.289 2.145 -6.245 1.00 96.12 93 HIS A O 1
ATOM 785 N N . PHE A 1 94 ? 11.372 1.315 -4.151 1.00 96.50 94 PHE A N 1
ATOM 786 C CA . PHE A 1 94 ? 10.264 2.139 -3.686 1.00 96.50 94 PHE A CA 1
ATOM 787 C C . PHE A 1 94 ? 10.688 3.608 -3.675 1.00 96.50 94 PHE A C 1
ATOM 789 O O . PHE A 1 94 ? 11.768 3.959 -3.188 1.00 96.50 94 PHE A O 1
ATOM 796 N N . ARG A 1 95 ? 9.838 4.459 -4.254 1.00 94.19 95 ARG A N 1
ATOM 797 C CA . ARG A 1 95 ? 10.035 5.904 -4.330 1.00 94.19 95 ARG A CA 1
ATOM 798 C C . ARG A 1 95 ? 8.741 6.618 -3.947 1.00 94.19 95 ARG A C 1
ATOM 800 O O . ARG A 1 95 ? 7.704 6.288 -4.518 1.00 94.19 95 ARG A O 1
ATOM 807 N N . PRO A 1 96 ? 8.794 7.637 -3.072 1.00 93.19 96 PRO A N 1
ATOM 808 C CA . PRO A 1 96 ? 7.630 8.446 -2.717 1.00 93.19 96 PRO A CA 1
ATOM 809 C C . PRO A 1 96 ? 6.920 9.065 -3.926 1.00 93.19 96 PRO A C 1
ATOM 811 O O . PRO A 1 96 ? 5.703 9.152 -3.932 1.00 93.19 96 PRO A O 1
ATOM 814 N N . SER A 1 97 ? 7.662 9.419 -4.983 1.00 91.50 97 SER A N 1
ATOM 815 C CA . SER A 1 97 ? 7.107 9.951 -6.239 1.00 91.50 97 SER A CA 1
ATOM 816 C C . SER A 1 97 ? 6.154 8.993 -6.962 1.00 91.50 97 SER A C 1
ATOM 818 O O . SER A 1 97 ? 5.410 9.422 -7.836 1.00 91.50 97 SER A O 1
ATOM 820 N N . ASN A 1 98 ? 6.181 7.703 -6.620 1.00 93.25 98 ASN A N 1
ATOM 821 C CA . ASN A 1 98 ? 5.351 6.670 -7.231 1.00 93.25 98 ASN A CA 1
ATOM 822 C C . ASN A 1 98 ? 4.127 6.309 -6.372 1.00 93.25 98 ASN A C 1
ATOM 824 O O . ASN A 1 98 ? 3.435 5.341 -6.685 1.00 93.25 98 ASN A O 1
ATOM 828 N N . ALA A 1 99 ? 3.863 7.077 -5.313 1.00 92.56 99 ALA A N 1
ATOM 829 C CA . ALA A 1 99 ? 2.633 7.034 -4.537 1.00 92.56 99 ALA A CA 1
ATOM 830 C C . ALA A 1 99 ? 1.941 8.399 -4.639 1.00 92.56 99 ALA A C 1
ATOM 832 O O . ALA A 1 99 ? 2.515 9.412 -4.237 1.00 92.56 99 ALA A O 1
ATOM 833 N N . ALA A 1 100 ? 0.717 8.445 -5.161 1.00 90.75 100 ALA A N 1
ATOM 834 C CA . ALA A 1 100 ? -0.056 9.684 -5.198 1.00 90.75 100 ALA A CA 1
ATOM 835 C C . ALA A 1 100 ? -1.530 9.449 -4.906 1.00 90.75 100 ALA A C 1
ATOM 837 O O . ALA A 1 100 ? -2.032 8.334 -5.004 1.00 90.75 100 ALA A O 1
ATOM 838 N N . LEU A 1 101 ? -2.211 10.541 -4.576 1.00 91.44 101 LEU A N 1
ATOM 839 C CA . LEU A 1 101 ? -3.660 10.568 -4.555 1.00 91.44 101 LEU A CA 1
ATOM 840 C C . LEU A 1 101 ? -4.183 10.988 -5.916 1.00 91.44 101 LEU A C 1
ATOM 842 O O . LEU A 1 101 ? -3.751 12.008 -6.460 1.00 91.44 101 LEU A O 1
ATOM 846 N N . ILE A 1 102 ? -5.110 10.204 -6.444 1.00 87.75 102 ILE A N 1
ATOM 847 C CA . ILE A 1 102 ? -5.783 10.472 -7.710 1.00 87.75 102 ILE A CA 1
ATOM 848 C C . ILE A 1 102 ? -7.269 10.613 -7.418 1.00 87.75 102 ILE A C 1
ATOM 850 O O . ILE A 1 102 ? -7.814 9.838 -6.640 1.00 87.75 102 ILE A O 1
ATOM 854 N N . LYS A 1 103 ? -7.910 11.603 -8.043 1.00 83.38 103 LYS A N 1
ATOM 855 C CA . LYS A 1 103 ? -9.367 11.717 -8.053 1.00 83.38 103 LYS A CA 1
ATOM 856 C C . LYS A 1 103 ? -9.902 11.281 -9.409 1.00 83.38 103 LYS A C 1
ATOM 858 O O . LYS A 1 103 ? -9.476 11.815 -10.433 1.00 83.38 103 LYS A O 1
ATOM 863 N N . SER A 1 104 ? -10.841 10.350 -9.412 1.00 72.69 104 SER A N 1
ATOM 864 C CA . SER A 1 104 ? -11.657 10.048 -10.573 1.00 72.69 104 SER A CA 1
ATOM 865 C C . SER A 1 104 ? -12.643 11.185 -10.826 1.00 72.69 104 SER A C 1
ATOM 867 O O . SER A 1 104 ? -13.275 11.706 -9.908 1.00 72.69 104 SER A O 1
ATOM 869 N N . SER A 1 105 ? -12.793 11.570 -12.092 1.00 61.91 105 SER A N 1
ATOM 870 C CA . SER A 1 105 ? -13.880 12.445 -12.542 1.00 61.91 105 SER A CA 1
ATOM 871 C C . SER A 1 105 ? -15.178 11.687 -12.844 1.00 61.91 105 SER A C 1
ATOM 873 O O . SER A 1 105 ? -16.200 12.311 -13.128 1.00 61.91 105 SER A O 1
ATOM 875 N N . GLU A 1 106 ? -15.133 10.355 -12.835 1.00 54.97 106 GLU A N 1
ATOM 876 C CA . GLU A 1 106 ? -16.255 9.464 -13.122 1.00 54.97 106 GLU A CA 1
ATOM 877 C C . GLU A 1 106 ? -16.647 8.693 -11.858 1.00 54.97 106 GLU A C 1
ATOM 879 O O . GLU A 1 106 ? -15.785 8.306 -11.071 1.00 54.97 106 GLU A O 1
ATOM 884 N N . ALA A 1 107 ? -17.947 8.463 -11.663 1.00 53.09 107 ALA A N 1
ATOM 885 C CA . ALA A 1 107 ? -18.404 7.531 -10.640 1.00 53.09 107 ALA A CA 1
ATOM 886 C C . ALA A 1 107 ? -17.863 6.139 -10.994 1.00 53.09 107 ALA A C 1
ATOM 888 O O . ALA A 1 107 ? -18.267 5.554 -11.996 1.00 53.09 107 ALA A O 1
ATOM 889 N N . ASP A 1 108 ? -16.968 5.617 -10.167 1.00 59.84 108 ASP A N 1
ATOM 890 C CA . ASP A 1 108 ? -16.348 4.290 -10.272 1.00 59.84 108 ASP A CA 1
ATOM 891 C C . ASP A 1 108 ? -17.328 3.128 -10.035 1.00 59.84 108 ASP A C 1
ATOM 893 O O . ASP A 1 108 ? -16.955 1.956 -10.054 1.00 59.84 108 ASP A O 1
ATOM 897 N N . GLY A 1 109 ? -18.607 3.450 -9.843 1.00 56.06 109 GLY A N 1
ATOM 898 C CA . GLY A 1 109 ? -19.664 2.495 -9.562 1.00 56.06 109 GLY A CA 1
ATOM 899 C C . GLY A 1 109 ? -19.778 2.135 -8.082 1.00 56.06 109 GLY A C 1
ATOM 900 O O . GLY A 1 109 ? -20.739 1.439 -7.741 1.00 56.06 109 GLY A O 1
ATOM 901 N N . ASP A 1 110 ? -18.891 2.632 -7.212 1.00 59.97 110 ASP A N 1
ATOM 902 C CA . ASP A 1 110 ? -19.062 2.556 -5.765 1.00 59.97 110 ASP A CA 1
ATOM 903 C C . ASP A 1 110 ? -19.798 3.816 -5.271 1.00 59.97 110 ASP A C 1
ATOM 905 O O . ASP A 1 110 ? -19.250 4.916 -5.274 1.00 59.97 110 ASP A O 1
ATOM 909 N N . PRO A 1 111 ? -21.061 3.703 -4.819 1.00 58.81 111 PRO A N 1
ATOM 910 C CA . PRO A 1 111 ? -21.796 4.846 -4.285 1.00 58.81 111 PRO A CA 1
ATOM 911 C C . PRO A 1 111 ? -21.206 5.408 -2.976 1.00 58.81 111 PRO A C 1
ATOM 913 O O . PRO A 1 111 ? -21.715 6.421 -2.493 1.00 58.81 111 PRO A O 1
ATOM 916 N N . GLN A 1 112 ? -20.215 4.743 -2.371 1.00 60.84 112 GLN A N 1
ATOM 917 C CA . GLN A 1 112 ? -19.486 5.201 -1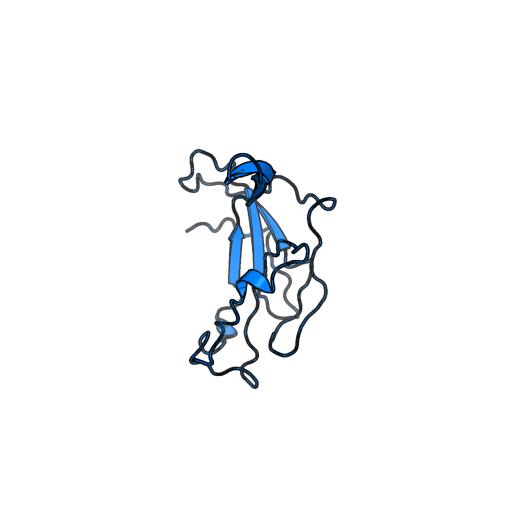.185 1.00 60.84 112 GLN A CA 1
ATOM 918 C C . GLN A 1 112 ? -18.123 5.818 -1.514 1.00 60.84 112 GLN A C 1
ATOM 920 O O . GLN A 1 112 ? -17.610 6.531 -0.656 1.00 60.84 112 GLN A O 1
ATOM 925 N N . SER A 1 113 ? -17.564 5.593 -2.709 1.00 68.00 113 SER A N 1
ATOM 926 C CA . SER A 1 113 ? -16.310 6.240 -3.099 1.00 68.00 113 SER A CA 1
ATOM 927 C C . SER A 1 113 ? -16.570 7.711 -3.420 1.00 68.00 113 SER A C 1
ATOM 929 O O . SER A 1 113 ? -17.4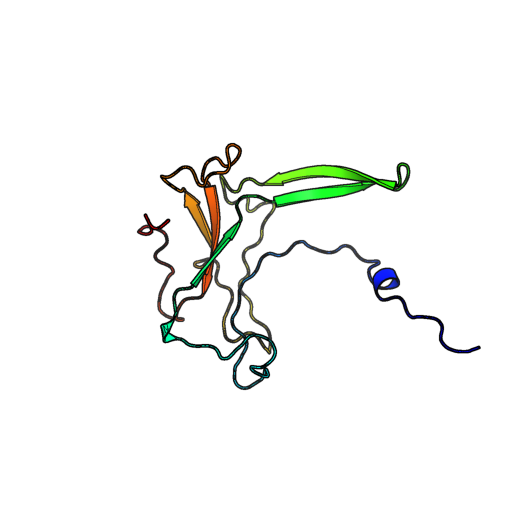76 8.062 -4.183 1.00 68.00 113 SER A O 1
ATOM 931 N N . ASP A 1 114 ? -15.765 8.605 -2.847 1.00 71.56 114 ASP A N 1
ATOM 932 C CA . ASP A 1 114 ? -15.734 10.016 -3.246 1.00 71.56 114 ASP A CA 1
ATOM 933 C C . ASP A 1 114 ? -14.911 10.224 -4.542 1.00 71.56 114 ASP A C 1
ATOM 935 O O . ASP A 1 114 ? -14.719 11.356 -5.005 1.00 71.56 114 ASP A O 1
ATOM 939 N N . GLY A 1 115 ? -14.435 9.118 -5.127 1.00 76.31 115 GLY A N 1
ATOM 940 C CA . GLY A 1 115 ? -13.561 9.062 -6.282 1.00 76.31 115 GLY A CA 1
ATOM 941 C C . GLY A 1 115 ? -12.088 9.267 -5.942 1.00 76.31 115 GLY A C 1
ATOM 942 O O . GLY A 1 115 ? -11.306 9.428 -6.875 1.00 76.31 115 GLY A O 1
ATOM 943 N N . SER A 1 116 ? -11.676 9.320 -4.673 1.00 86.88 116 SER A N 1
ATOM 944 C CA . SER A 1 116 ? -10.266 9.423 -4.280 1.00 86.88 116 SER A CA 1
ATOM 945 C C . SER A 1 116 ? -9.620 8.050 -4.128 1.00 86.88 116 SER A C 1
ATOM 947 O O . SER A 1 116 ? -10.159 7.158 -3.492 1.00 86.88 116 SER A O 1
ATOM 949 N N . TYR A 1 117 ? -8.408 7.897 -4.659 1.00 90.88 117 TYR A N 1
ATOM 950 C CA . TYR A 1 117 ? -7.636 6.663 -4.533 1.00 90.88 117 TYR A CA 1
ATOM 951 C C . TYR A 1 117 ? -6.197 6.953 -4.156 1.00 90.88 117 TYR A C 1
ATOM 953 O O . TYR A 1 117 ? -5.569 7.866 -4.702 1.00 90.88 117 TYR A O 1
ATOM 961 N N . LEU A 1 118 ? -5.621 6.079 -3.334 1.00 94.19 118 LEU A N 1
ATOM 962 C CA . LEU A 1 118 ? -4.176 5.905 -3.296 1.00 94.19 118 LEU A CA 1
ATOM 963 C C . LEU A 1 118 ? -3.738 5.091 -4.517 1.00 94.19 118 LEU A C 1
ATOM 965 O O . LEU A 1 118 ? -4.045 3.905 -4.632 1.00 94.19 118 LEU A O 1
ATOM 969 N N . ALA A 1 119 ? -2.967 5.718 -5.397 1.00 94.31 119 ALA A N 1
ATOM 970 C CA . ALA A 1 119 ? -2.350 5.090 -6.552 1.00 94.31 119 ALA A CA 1
ATOM 971 C C . ALA A 1 119 ? -0.880 4.757 -6.269 1.00 94.31 119 ALA A C 1
ATOM 973 O O . ALA A 1 119 ? -0.091 5.644 -5.931 1.00 94.31 119 ALA A O 1
ATOM 974 N N . LEU A 1 120 ? -0.492 3.491 -6.447 1.00 95.62 120 LEU A N 1
ATOM 975 C CA . LEU A 1 120 ? 0.903 3.040 -6.398 1.00 95.62 120 LEU A CA 1
ATOM 976 C C . LEU A 1 120 ? 1.341 2.588 -7.790 1.00 95.62 120 LEU A C 1
ATOM 978 O O . LEU A 1 120 ? 0.665 1.767 -8.407 1.00 95.62 120 LEU A O 1
ATOM 982 N N . SER A 1 121 ? 2.468 3.106 -8.283 1.00 95.25 121 SER A N 1
ATOM 983 C CA . SER A 1 121 ? 2.901 2.876 -9.669 1.00 95.25 121 SER A CA 1
ATOM 984 C C . SER A 1 121 ? 4.300 2.274 -9.807 1.00 95.25 121 SER A C 1
ATOM 986 O O . SER A 1 121 ? 5.238 2.640 -9.095 1.00 95.25 121 SER A O 1
ATOM 988 N N . ILE A 1 122 ? 4.466 1.403 -10.799 1.00 95.44 122 ILE A N 1
ATOM 989 C CA . ILE A 1 122 ? 5.764 0.964 -11.316 1.00 95.44 122 ILE A CA 1
ATOM 990 C C . ILE A 1 122 ? 6.045 1.758 -12.596 1.00 95.44 122 ILE A C 1
ATOM 992 O O . ILE A 1 122 ? 5.221 1.787 -13.509 1.00 95.44 122 ILE A O 1
ATOM 996 N N . THR A 1 123 ? 7.212 2.398 -12.664 1.00 94.69 123 THR A N 1
ATOM 997 C CA . THR A 1 123 ? 7.668 3.198 -13.811 1.00 94.69 123 THR A CA 1
ATOM 998 C C . THR A 1 123 ? 9.111 2.846 -14.162 1.00 94.69 123 THR A C 1
ATOM 1000 O O . THR A 1 123 ? 9.823 2.236 -13.355 1.00 94.69 123 THR A O 1
ATOM 1003 N N . ASN A 1 124 ? 9.579 3.245 -15.351 1.00 93.19 124 ASN A N 1
ATOM 1004 C CA . ASN A 1 124 ? 11.016 3.216 -15.613 1.00 93.19 124 ASN A CA 1
ATOM 1005 C C . ASN A 1 124 ? 11.728 4.139 -14.621 1.00 93.19 124 ASN A C 1
ATOM 1007 O O . ASN A 1 124 ? 11.219 5.189 -14.244 1.00 93.19 124 ASN A O 1
ATOM 1011 N N . LYS A 1 125 ? 12.960 3.792 -14.242 1.00 86.62 125 LYS A N 1
ATOM 1012 C CA . LYS A 1 125 ? 13.737 4.518 -13.221 1.00 86.62 125 LYS A CA 1
ATOM 1013 C C . LYS A 1 125 ? 13.851 6.034 -13.451 1.00 86.62 125 LYS A C 1
ATOM 1015 O O . LYS A 1 125 ? 14.003 6.774 -12.475 1.00 86.62 125 LYS A O 1
ATOM 1020 N N . ASN A 1 126 ? 13.863 6.468 -14.709 1.00 83.00 126 ASN A N 1
ATOM 1021 C CA . ASN A 1 126 ? 14.027 7.872 -15.094 1.00 83.00 126 ASN A CA 1
ATOM 1022 C C . ASN A 1 126 ? 12.698 8.563 -15.423 1.00 83.00 126 ASN A C 1
ATOM 1024 O O . ASN A 1 126 ? 12.699 9.772 -15.636 1.00 83.00 126 ASN A O 1
ATOM 1028 N N . ASP A 1 127 ? 11.601 7.810 -15.431 1.00 80.69 127 ASP A N 1
ATOM 1029 C CA . ASP A 1 127 ? 10.265 8.329 -15.665 1.00 80.69 127 ASP A CA 1
ATOM 1030 C C . ASP A 1 127 ? 9.603 8.533 -14.300 1.00 80.69 127 ASP A C 1
ATOM 1032 O O . ASP A 1 127 ? 9.529 7.616 -13.473 1.00 80.69 127 ASP A O 1
ATOM 1036 N N . GLU A 1 128 ? 9.132 9.749 -14.044 1.00 61.75 128 GLU A N 1
ATOM 1037 C CA . GLU A 1 128 ? 8.196 9.968 -12.947 1.00 61.75 128 GLU A CA 1
ATOM 1038 C C . GLU A 1 128 ? 6.817 9.477 -13.383 1.00 61.75 128 GLU A C 1
ATOM 1040 O O . GLU A 1 128 ? 6.457 9.559 -14.559 1.00 61.75 128 GLU A O 1
ATOM 1045 N N . ALA A 1 129 ? 6.037 8.954 -12.439 1.00 60.66 129 ALA A N 1
ATOM 1046 C CA . ALA A 1 129 ? 4.644 8.670 -12.717 1.00 60.66 129 ALA A CA 1
ATOM 1047 C C . ALA A 1 129 ? 3.942 10.001 -13.023 1.00 60.66 129 ALA A C 1
ATOM 1049 O O . ALA A 1 129 ? 3.764 10.830 -12.129 1.00 60.66 129 ALA A O 1
ATOM 1050 N N . ASP A 1 130 ? 3.566 10.228 -14.284 1.00 56.38 130 ASP A N 1
ATOM 1051 C CA . ASP A 1 130 ? 2.753 11.383 -14.663 1.00 56.38 130 ASP A CA 1
ATOM 1052 C C . ASP A 1 130 ? 1.311 11.172 -14.184 1.00 56.38 130 ASP A C 1
ATOM 1054 O O . ASP A 1 130 ? 0.400 10.840 -14.939 1.00 56.38 130 ASP A O 1
ATOM 1058 N N . MET A 1 131 ? 1.114 11.327 -12.876 1.00 53.38 131 MET A N 1
ATOM 1059 C CA . MET A 1 131 ? -0.178 11.147 -12.215 1.00 53.38 131 MET A CA 1
ATOM 1060 C C . MET A 1 131 ? -1.054 12.408 -12.289 1.00 53.38 131 MET A C 1
ATOM 1062 O O . MET A 1 131 ? -2.107 12.464 -11.660 1.00 53.38 131 MET A O 1
ATOM 1066 N N . ARG A 1 132 ? -0.622 13.448 -13.022 1.00 45.69 132 ARG A N 1
ATOM 1067 C CA . ARG A 1 132 ? -1.380 14.699 -13.214 1.00 45.69 132 ARG A CA 1
ATOM 1068 C C . ARG A 1 132 ? -2.183 14.723 -14.517 1.00 45.69 132 ARG A C 1
ATOM 1070 O O . ARG A 1 132 ? -2.969 15.649 -14.707 1.00 45.69 132 ARG A O 1
ATOM 1077 N N . SER A 1 133 ? -2.011 13.718 -15.376 1.00 39.59 133 SER A N 1
ATOM 1078 C CA . SER A 1 133 ? -2.590 13.678 -16.728 1.00 39.59 133 SER A CA 1
ATOM 1079 C C . SER A 1 133 ? -3.591 12.540 -16.954 1.00 39.59 133 SER A C 1
ATOM 1081 O O . SER A 1 133 ? -4.257 12.504 -17.989 1.00 39.59 133 SER A O 1
ATOM 1083 N N . SER A 1 134 ? -3.729 11.600 -16.019 1.00 41.97 134 SER A N 1
ATOM 1084 C CA . SER A 1 134 ? -4.582 10.420 -16.177 1.00 41.97 134 SER A CA 1
ATOM 1085 C C . SER A 1 134 ? -6.052 10.711 -15.845 1.00 41.97 134 SER A C 1
ATOM 1087 O O . SER A 1 134 ? -6.598 10.222 -14.865 1.00 41.97 134 SER A O 1
ATOM 1089 N N . ASN A 1 135 ? -6.736 11.422 -16.749 1.00 38.19 135 ASN A N 1
ATOM 1090 C CA . ASN A 1 135 ? -8.180 11.243 -16.984 1.00 38.19 135 ASN A CA 1
ATOM 1091 C C . ASN A 1 135 ? -8.427 9.886 -17.678 1.00 38.19 135 ASN A C 1
ATOM 1093 O O . ASN A 1 135 ? -8.968 9.821 -18.782 1.00 38.19 135 ASN A O 1
ATOM 1097 N N . LEU A 1 136 ? -7.925 8.803 -17.091 1.00 38.56 136 LEU A N 1
ATOM 1098 C CA . LEU A 1 136 ? -7.987 7.462 -17.658 1.00 38.56 136 LEU A CA 1
ATOM 1099 C C . LEU A 1 136 ? -8.544 6.512 -16.607 1.00 38.56 136 LEU A C 1
ATOM 1101 O O . LEU A 1 136 ? -7.817 5.737 -15.997 1.00 38.56 136 LEU A O 1
ATOM 1105 N N . ILE A 1 137 ? -9.859 6.578 -16.445 1.00 38.03 137 ILE A N 1
ATOM 1106 C CA . ILE A 1 137 ? -10.647 5.361 -16.300 1.00 38.03 137 ILE A CA 1
ATOM 1107 C C . ILE A 1 137 ? -11.232 5.125 -17.697 1.00 38.03 137 ILE A C 1
ATOM 1109 O O . ILE A 1 137 ? -11.815 6.030 -18.291 1.00 3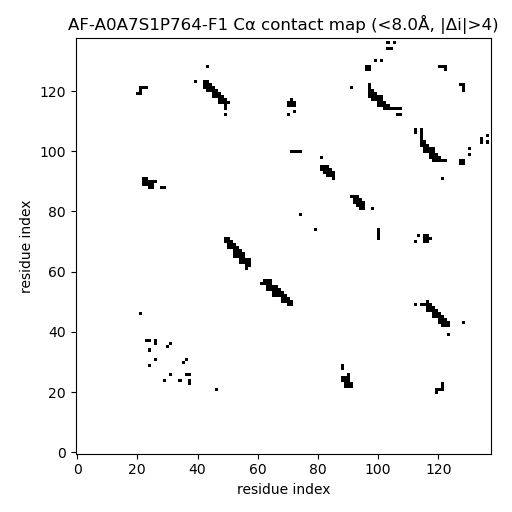8.03 137 ILE A O 1
ATOM 1113 N N . ARG A 1 138 ? -10.949 3.968 -18.290 1.00 35.09 138 ARG A N 1
ATOM 1114 C CA . ARG A 1 138 ? -11.611 3.473 -19.502 1.00 35.09 138 ARG A CA 1
ATOM 1115 C C . ARG A 1 138 ? -12.328 2.187 -19.154 1.00 35.09 138 ARG A C 1
ATOM 1117 O O . ARG A 1 138 ? -11.729 1.410 -18.379 1.00 35.09 138 ARG A O 1
#

Mean predicted aligned error: 7.64 Å